Protein AF-A0A7C6WZ74-F1 (afdb_monomer_lite)

pLDDT: mean 94.88, std 6.69, range [52.25, 98.88]

Structure (mmCIF, N/CA/C/O backbone):
data_AF-A0A7C6WZ74-F1
#
_entry.id   AF-A0A7C6WZ74-F1
#
loop_
_atom_site.group_PDB
_atom_site.id
_atom_site.type_symbol
_atom_site.label_atom_id
_atom_site.label_alt_id
_atom_site.label_comp_id
_atom_site.label_asym_id
_atom_site.label_entity_id
_atom_site.label_seq_id
_atom_site.pdbx_PDB_ins_code
_atom_site.Cartn_x
_atom_site.Cartn_y
_atom_site.Cartn_z
_atom_site.occupancy
_atom_site.B_iso_or_equiv
_atom_site.auth_seq_id
_atom_site.auth_comp_id
_atom_site.auth_asym_id
_atom_site.auth_atom_id
_atom_site.pdbx_PDB_model_num
ATOM 1 N N . MET A 1 1 ? -11.216 -3.643 -16.816 1.00 61.84 1 MET A N 1
ATOM 2 C CA . MET A 1 1 ? -10.215 -2.689 -17.353 1.00 61.84 1 MET A CA 1
ATOM 3 C C . MET A 1 1 ? -9.447 -2.138 -16.158 1.00 61.84 1 MET A C 1
ATOM 5 O O . MET A 1 1 ? -10.085 -1.864 -15.152 1.00 61.84 1 MET A O 1
ATOM 9 N N . GLU A 1 2 ? -8.115 -2.091 -16.202 1.00 75.81 2 GLU A N 1
ATOM 10 C CA . GLU A 1 2 ? -7.275 -1.851 -15.013 1.00 75.81 2 GLU A CA 1
ATOM 11 C C . GLU A 1 2 ? -6.831 -0.391 -14.900 1.00 75.81 2 GLU A C 1
ATOM 13 O O . GLU A 1 2 ? -6.430 0.223 -15.888 1.00 75.81 2 GLU A O 1
ATOM 18 N N . ALA A 1 3 ? -6.858 0.150 -13.678 1.00 84.56 3 ALA A N 1
ATOM 19 C CA . ALA A 1 3 ? -6.423 1.515 -13.368 1.00 84.56 3 ALA A CA 1
ATOM 20 C C . ALA A 1 3 ? -4.918 1.742 -13.592 1.00 84.56 3 ALA A C 1
ATOM 22 O O . ALA A 1 3 ? -4.475 2.859 -13.873 1.00 84.56 3 ALA A O 1
ATOM 23 N N . PHE A 1 4 ? -4.131 0.679 -13.435 1.00 93.75 4 PHE A N 1
ATOM 24 C CA . PHE A 1 4 ? -2.680 0.685 -13.498 1.00 93.75 4 PHE A CA 1
ATOM 25 C C . PHE A 1 4 ? -2.188 -0.650 -14.043 1.00 93.75 4 PHE A C 1
ATOM 27 O O . PHE A 1 4 ? -2.522 -1.695 -13.496 1.00 93.75 4 PHE A O 1
ATOM 34 N N . ILE A 1 5 ? -1.341 -0.606 -15.070 1.00 95.06 5 ILE A N 1
ATOM 35 C CA . ILE A 1 5 ? -0.608 -1.771 -15.569 1.00 95.06 5 ILE A CA 1
ATOM 36 C C . ILE A 1 5 ? 0.885 -1.440 -15.457 1.00 95.06 5 ILE A C 1
ATOM 38 O O . ILE A 1 5 ? 1.345 -0.504 -16.130 1.00 95.06 5 ILE A O 1
ATOM 42 N N . PRO A 1 6 ? 1.653 -2.132 -14.594 1.00 96.31 6 PRO A N 1
ATOM 43 C CA . PRO A 1 6 ? 3.077 -1.869 -14.464 1.00 96.31 6 PRO A CA 1
ATOM 44 C C . PRO A 1 6 ? 3.818 -2.282 -15.736 1.00 96.31 6 PRO A C 1
ATOM 46 O O . PRO A 1 6 ? 3.511 -3.295 -16.357 1.00 96.31 6 PRO A O 1
ATOM 49 N N . ARG A 1 7 ? 4.832 -1.500 -16.116 1.00 94.50 7 ARG A N 1
ATOM 50 C CA . ARG A 1 7 ? 5.755 -1.874 -17.197 1.00 94.50 7 ARG A CA 1
ATOM 51 C C . ARG A 1 7 ? 6.821 -2.850 -16.705 1.00 94.50 7 ARG A C 1
ATOM 53 O O . ARG A 1 7 ? 7.235 -3.721 -17.453 1.00 94.50 7 ARG A O 1
ATOM 60 N N . VAL A 1 8 ? 7.276 -2.646 -15.470 1.00 94.00 8 VAL A N 1
ATOM 61 C CA . VAL A 1 8 ? 8.299 -3.458 -14.805 1.00 94.00 8 VAL A CA 1
ATOM 62 C C . VAL A 1 8 ? 7.807 -3.771 -13.403 1.00 94.00 8 VAL A C 1
ATOM 64 O O . VAL A 1 8 ? 7.295 -2.880 -12.713 1.00 94.00 8 VAL A O 1
ATOM 67 N N . VAL A 1 9 ? 7.993 -5.012 -12.975 1.00 98.00 9 VAL A N 1
ATOM 68 C CA . VAL A 1 9 ? 7.674 -5.468 -11.627 1.00 98.00 9 VAL A CA 1
ATOM 69 C C . VAL A 1 9 ? 8.943 -5.969 -10.952 1.00 98.00 9 VAL A C 1
ATOM 71 O O . VAL A 1 9 ? 9.669 -6.801 -11.490 1.00 98.00 9 VAL A O 1
ATOM 74 N N . PHE A 1 10 ? 9.191 -5.492 -9.738 1.00 98.19 10 PHE A N 1
ATOM 75 C CA . PHE A 1 10 ? 10.196 -6.066 -8.852 1.00 98.19 10 PHE A CA 1
ATOM 76 C C . PHE A 1 10 ? 9.504 -6.848 -7.744 1.00 98.19 10 PHE A C 1
ATOM 78 O O . PHE A 1 10 ? 8.695 -6.276 -7.018 1.00 98.19 10 PHE A O 1
ATOM 85 N N . ILE A 1 11 ? 9.834 -8.126 -7.579 1.00 98.56 11 ILE A N 1
ATOM 86 C CA . ILE A 1 11 ? 9.293 -8.948 -6.490 1.00 98.56 11 ILE A CA 1
ATOM 87 C C . ILE A 1 11 ? 10.425 -9.317 -5.538 1.00 98.56 11 ILE A C 1
ATOM 89 O O . ILE A 1 11 ? 11.442 -9.885 -5.938 1.00 98.56 11 ILE A O 1
ATOM 93 N N . GLN A 1 12 ? 10.261 -8.973 -4.264 1.00 98.56 12 GLN A N 1
ATOM 94 C CA . GLN A 1 12 ? 11.168 -9.425 -3.222 1.00 98.56 12 GLN A CA 1
ATOM 95 C C . GLN A 1 12 ? 11.045 -10.943 -3.087 1.00 98.56 12 GLN A C 1
ATOM 97 O O . GLN A 1 12 ? 9.928 -11.441 -2.987 1.00 98.56 12 GLN A O 1
ATOM 102 N N . LYS A 1 13 ? 12.152 -11.691 -3.023 1.00 98.31 13 LYS A N 1
ATOM 103 C CA . LYS A 1 13 ? 12.077 -13.161 -2.921 1.00 98.31 13 LYS A CA 1
ATOM 104 C C . LYS A 1 13 ? 11.225 -13.639 -1.743 1.00 98.31 13 LYS A C 1
ATOM 106 O O . LYS A 1 13 ? 10.363 -14.483 -1.941 1.00 98.31 13 LYS A O 1
ATOM 111 N N . ALA A 1 14 ? 11.377 -13.016 -0.573 1.00 98.12 14 ALA A N 1
ATOM 112 C CA . ALA A 1 14 ? 10.557 -13.307 0.607 1.00 98.12 14 ALA A CA 1
ATOM 113 C C . ALA A 1 14 ? 9.049 -13.076 0.384 1.00 98.12 14 ALA A C 1
ATOM 115 O O . ALA A 1 14 ? 8.224 -13.713 1.023 1.00 98.12 14 ALA A O 1
ATOM 116 N N . ALA A 1 15 ? 8.650 -12.200 -0.546 1.00 98.50 15 ALA A N 1
ATOM 117 C CA . ALA A 1 15 ? 7.235 -11.993 -0.849 1.00 98.50 15 ALA A CA 1
ATOM 118 C C . ALA A 1 15 ? 6.594 -13.222 -1.514 1.00 98.50 15 ALA A C 1
ATOM 120 O O . ALA A 1 15 ? 5.380 -13.386 -1.426 1.00 98.50 15 ALA A O 1
ATOM 121 N N . LEU A 1 16 ? 7.384 -14.092 -2.157 1.00 98.31 16 LEU A N 1
ATOM 122 C CA . LEU A 1 16 ? 6.886 -15.322 -2.781 1.00 98.31 16 LEU A CA 1
ATOM 123 C C . LEU A 1 16 ? 6.421 -16.363 -1.754 1.00 98.31 16 LEU A C 1
ATOM 125 O O . LEU A 1 16 ? 5.629 -17.233 -2.109 1.00 98.31 16 LEU A O 1
ATOM 129 N N . GLU A 1 17 ? 6.856 -16.249 -0.498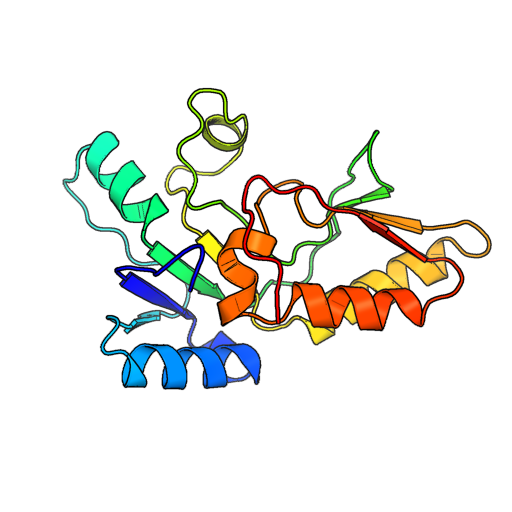 1.00 98.12 17 GLU A N 1
ATOM 130 C CA . GLU A 1 17 ? 6.395 -17.090 0.615 1.00 98.12 17 GLU A CA 1
ATOM 131 C C . GLU A 1 17 ? 4.947 -16.766 1.023 1.00 98.12 17 GLU A C 1
ATOM 133 O O . GLU A 1 17 ? 4.291 -17.576 1.672 1.00 98.12 17 GLU A O 1
ATOM 138 N N . TYR A 1 18 ? 4.418 -15.616 0.588 1.00 98.56 18 TYR A N 1
ATOM 139 C CA . TYR A 1 18 ? 3.046 -15.196 0.851 1.00 98.56 18 TYR A CA 1
ATOM 140 C C . TYR A 1 18 ? 2.132 -15.486 -0.349 1.00 98.56 18 TYR A C 1
ATOM 142 O O . TYR A 1 18 ? 2.546 -15.292 -1.504 1.00 98.56 18 TYR A O 1
ATOM 150 N N . PRO A 1 19 ? 0.855 -15.862 -0.117 1.00 98.25 19 PRO A N 1
ATOM 151 C CA . PRO A 1 19 ? -0.098 -16.160 -1.188 1.00 98.25 19 PRO A CA 1
ATOM 152 C C . PRO A 1 19 ? -0.212 -15.043 -2.230 1.00 98.25 19 PRO A C 1
ATOM 154 O O . PRO A 1 19 ? -0.208 -15.314 -3.433 1.00 98.25 19 PRO A O 1
ATOM 157 N N . LEU A 1 20 ? -0.240 -13.783 -1.781 1.00 98.31 20 LEU A N 1
ATOM 158 C CA . LEU A 1 20 ? -0.319 -12.620 -2.661 1.00 98.31 20 LEU A CA 1
ATOM 159 C C . LEU A 1 20 ? 0.904 -12.508 -3.583 1.00 98.31 20 LEU A C 1
ATOM 161 O O . LEU A 1 20 ? 0.741 -12.337 -4.789 1.00 98.31 20 LEU A O 1
ATOM 165 N N . GLY A 1 21 ? 2.126 -12.644 -3.059 1.00 98.31 21 GLY A N 1
ATOM 166 C CA . GLY A 1 21 ? 3.331 -12.523 -3.884 1.00 98.31 21 GLY A CA 1
ATOM 167 C C . GLY A 1 21 ? 3.461 -13.657 -4.901 1.00 98.31 21 GLY A C 1
ATOM 168 O O . GLY A 1 21 ? 3.748 -13.401 -6.073 1.00 98.31 21 GLY A O 1
ATOM 169 N N . SER A 1 22 ? 3.158 -14.893 -4.495 1.00 98.06 22 SER A N 1
ATOM 170 C CA . SER A 1 22 ? 3.106 -16.047 -5.403 1.00 98.06 22 SER A CA 1
ATOM 171 C C . SER A 1 22 ? 2.032 -15.901 -6.491 1.00 98.06 22 SER A C 1
ATOM 173 O O . SER A 1 22 ? 2.275 -16.245 -7.652 1.00 98.06 22 SER A O 1
ATOM 175 N N . ARG A 1 23 ? 0.850 -15.368 -6.152 1.00 98.25 23 ARG A N 1
ATOM 176 C CA . ARG A 1 23 ? -0.229 -15.092 -7.116 1.00 98.25 23 ARG A CA 1
ATOM 177 C C . ARG A 1 23 ? 0.181 -14.021 -8.124 1.00 98.25 23 ARG A C 1
ATOM 179 O O . ARG A 1 23 ? 0.062 -14.254 -9.325 1.00 98.25 23 ARG A O 1
ATOM 186 N N . LEU A 1 24 ? 0.722 -12.899 -7.649 1.00 98.19 24 LEU A N 1
ATOM 187 C CA . LEU A 1 24 ? 1.176 -11.794 -8.496 1.00 98.19 24 LEU A CA 1
ATOM 188 C C . LEU A 1 24 ? 2.275 -12.231 -9.472 1.00 98.19 24 LEU A C 1
ATOM 190 O O . LEU A 1 24 ? 2.206 -11.892 -10.649 1.00 98.19 24 LEU A O 1
ATOM 194 N N . MET A 1 25 ? 3.247 -13.037 -9.027 1.00 98.19 25 MET A N 1
ATOM 195 C CA . MET A 1 25 ? 4.281 -13.601 -9.908 1.00 98.19 25 MET A CA 1
ATOM 196 C C . MET A 1 25 ? 3.661 -14.358 -11.093 1.00 98.19 25 MET A C 1
ATOM 198 O O . MET A 1 25 ? 4.029 -14.126 -12.245 1.00 98.19 25 MET A O 1
ATOM 202 N N . LYS A 1 26 ? 2.703 -15.255 -10.821 1.00 98.00 26 LYS A N 1
ATOM 203 C CA . LYS A 1 26 ? 2.020 -16.040 -11.861 1.00 98.00 26 LYS A CA 1
ATOM 204 C C . LYS A 1 26 ? 1.231 -15.142 -12.811 1.00 98.00 26 LYS A C 1
ATOM 206 O O . LYS A 1 26 ? 1.307 -15.325 -14.022 1.00 98.00 26 LYS A O 1
ATOM 211 N N . GLU A 1 27 ? 0.505 -14.173 -12.266 1.00 97.50 27 GLU A N 1
ATOM 212 C CA . GLU A 1 27 ? -0.352 -13.276 -13.035 1.00 97.50 27 GLU A CA 1
ATOM 213 C C . GLU A 1 27 ? 0.449 -12.348 -13.960 1.00 97.50 27 GLU A C 1
ATOM 215 O O . GLU A 1 27 ? 0.111 -12.209 -15.136 1.00 97.50 27 GLU A O 1
ATOM 220 N N . PHE A 1 28 ? 1.552 -11.770 -13.475 1.00 97.56 28 PHE A N 1
ATOM 221 C CA . PHE A 1 28 ? 2.433 -10.941 -14.299 1.00 97.56 28 PHE A CA 1
ATOM 222 C C . PHE A 1 28 ? 3.103 -11.746 -15.413 1.00 97.56 28 PHE A C 1
ATOM 224 O O . PHE A 1 28 ? 3.099 -11.301 -16.562 1.00 97.56 28 PHE A O 1
ATOM 231 N N . ASN A 1 29 ? 3.590 -12.954 -15.110 1.00 96.25 29 ASN A N 1
ATOM 232 C CA . ASN A 1 29 ? 4.172 -13.843 -16.116 1.00 96.25 29 ASN A CA 1
ATOM 233 C C . ASN A 1 29 ? 3.154 -14.229 -17.198 1.00 96.25 29 ASN A C 1
ATOM 235 O O . ASN A 1 29 ? 3.470 -14.169 -18.384 1.00 96.25 29 ASN A O 1
ATOM 239 N N . ALA A 1 30 ? 1.923 -14.575 -16.808 1.00 97.00 30 ALA A N 1
ATOM 240 C CA . ALA A 1 30 ? 0.857 -14.931 -17.747 1.00 97.00 30 ALA A CA 1
ATOM 241 C C . ALA A 1 30 ? 0.496 -13.781 -18.703 1.00 97.00 30 ALA A C 1
ATOM 243 O O . ALA A 1 30 ? 0.067 -14.018 -19.830 1.00 97.00 30 ALA A O 1
ATOM 244 N N . ARG A 1 31 ? 0.697 -12.534 -18.268 1.00 95.38 31 ARG A N 1
ATOM 245 C CA . ARG A 1 31 ? 0.442 -11.319 -19.053 1.00 95.38 31 ARG A CA 1
ATOM 246 C C . ARG A 1 31 ? 1.678 -10.797 -19.793 1.00 95.38 31 ARG A C 1
ATOM 248 O O . ARG A 1 31 ? 1.604 -9.735 -20.406 1.00 95.38 31 ARG A O 1
ATOM 255 N N . GLY A 1 32 ? 2.810 -11.504 -19.725 1.00 95.81 32 GLY A N 1
ATOM 256 C CA . GLY A 1 32 ? 4.065 -11.092 -20.362 1.00 95.81 32 GLY A CA 1
ATOM 257 C C . GLY A 1 32 ? 4.678 -9.815 -19.774 1.00 95.81 32 GLY A C 1
ATOM 258 O O . GLY A 1 32 ? 5.418 -9.118 -20.465 1.00 95.81 32 GLY A O 1
ATOM 259 N N . ILE A 1 33 ? 4.357 -9.476 -18.521 1.00 96.19 33 ILE A N 1
ATOM 260 C CA . ILE A 1 33 ? 4.934 -8.322 -17.823 1.00 96.19 33 ILE A CA 1
ATOM 261 C C . ILE A 1 33 ? 6.311 -8.716 -17.282 1.00 96.19 33 ILE A C 1
ATOM 263 O O . ILE A 1 33 ? 6.474 -9.778 -16.688 1.00 96.19 33 ILE A O 1
ATOM 267 N N . GLU A 1 34 ? 7.308 -7.852 -17.476 1.00 94.69 34 GLU A N 1
ATOM 268 C CA . GLU A 1 34 ? 8.678 -8.102 -17.026 1.00 94.69 34 GLU A CA 1
ATOM 269 C C . GLU A 1 34 ? 8.754 -8.146 -15.491 1.00 94.69 34 GLU A C 1
ATOM 271 O O . GLU A 1 34 ? 8.500 -7.141 -14.817 1.00 94.69 34 GLU A O 1
ATOM 276 N N . VAL A 1 35 ? 9.136 -9.306 -14.944 1.00 97.06 35 VAL A N 1
ATOM 277 C CA . VAL A 1 35 ? 9.330 -9.518 -13.505 1.00 97.06 35 VAL A CA 1
ATOM 278 C C . VAL A 1 35 ? 10.803 -9.767 -13.196 1.00 97.06 35 VAL A C 1
ATOM 280 O O . VAL A 1 35 ? 11.430 -10.665 -13.750 1.00 97.06 35 VAL A O 1
ATOM 283 N N . SER A 1 36 ? 11.346 -9.001 -12.253 1.00 96.94 36 SER A N 1
ATOM 284 C CA . SER A 1 36 ? 12.694 -9.179 -11.712 1.00 96.94 36 SER A CA 1
ATOM 285 C C . SER A 1 36 ? 12.645 -9.482 -10.217 1.00 96.94 36 SER A C 1
ATOM 287 O O . SER A 1 36 ? 12.054 -8.733 -9.436 1.00 96.94 36 SER A O 1
ATOM 289 N N . LEU A 1 37 ? 13.304 -10.563 -9.797 1.00 97.81 37 LEU A N 1
ATOM 290 C CA . LEU A 1 37 ? 13.426 -10.910 -8.381 1.00 97.81 37 LEU A CA 1
ATOM 291 C C . LEU A 1 37 ? 14.577 -10.144 -7.721 1.00 97.81 37 LEU A C 1
ATOM 293 O O . LEU A 1 37 ? 15.647 -9.988 -8.309 1.00 97.81 37 LEU A O 1
ATOM 297 N N . TYR A 1 38 ? 14.388 -9.707 -6.477 1.00 96.94 38 TYR A N 1
ATOM 298 C CA . TYR A 1 38 ? 15.443 -9.070 -5.683 1.00 96.94 38 TYR A CA 1
ATOM 299 C C . TYR A 1 38 ? 15.406 -9.508 -4.212 1.00 96.94 38 TYR A C 1
ATOM 301 O O . TYR A 1 38 ? 14.392 -9.987 -3.715 1.00 96.94 38 TYR A O 1
ATOM 309 N N . GLU A 1 39 ? 16.526 -9.335 -3.505 1.00 94.81 39 GLU A N 1
ATOM 310 C CA . GLU A 1 39 ? 16.653 -9.741 -2.094 1.00 94.81 39 GLU A CA 1
ATOM 311 C C . GLU A 1 39 ? 16.335 -8.594 -1.125 1.00 94.81 39 GLU A C 1
ATOM 313 O O . GLU A 1 39 ? 15.373 -8.636 -0.359 1.00 94.81 39 GLU A O 1
ATOM 318 N N . LYS A 1 40 ? 17.165 -7.541 -1.153 1.00 88.94 40 LYS A N 1
ATOM 319 C CA . LYS A 1 40 ? 17.141 -6.460 -0.151 1.00 88.94 40 LYS A CA 1
ATOM 320 C C . LYS A 1 40 ? 16.826 -5.096 -0.750 1.00 88.94 40 LYS A C 1
ATOM 322 O O . LYS A 1 40 ? 15.955 -4.385 -0.259 1.00 88.94 40 LYS A O 1
ATOM 327 N N . ARG A 1 41 ? 17.544 -4.709 -1.808 1.00 91.44 41 ARG A N 1
ATOM 328 C CA . ARG A 1 41 ? 17.419 -3.387 -2.429 1.00 91.44 41 ARG A CA 1
ATOM 329 C C . ARG A 1 41 ? 16.774 -3.512 -3.800 1.00 91.44 41 ARG A C 1
ATOM 331 O O . ARG A 1 41 ? 17.241 -4.294 -4.620 1.00 91.44 41 ARG A O 1
ATOM 338 N N . VAL A 1 42 ? 15.742 -2.703 -4.034 1.00 91.94 42 VAL A N 1
ATOM 339 C CA . VAL A 1 42 ? 15.115 -2.579 -5.355 1.00 91.94 42 VAL A CA 1
ATOM 340 C C . VAL A 1 42 ? 16.176 -2.096 -6.352 1.00 91.94 42 VAL A C 1
ATOM 342 O O . VAL A 1 42 ? 16.826 -1.079 -6.072 1.00 91.94 42 VAL A O 1
ATOM 345 N N . PRO A 1 43 ? 16.372 -2.797 -7.482 1.00 88.06 43 PRO A N 1
ATOM 346 C CA . PRO A 1 43 ? 17.299 -2.371 -8.519 1.00 88.06 43 PRO A CA 1
ATOM 347 C C . PRO A 1 43 ? 16.992 -0.955 -9.018 1.00 88.06 43 PRO A C 1
ATOM 349 O O . PRO A 1 43 ? 15.838 -0.551 -9.157 1.00 88.06 43 PRO A O 1
ATOM 352 N N . THR A 1 44 ? 18.042 -0.189 -9.301 1.00 82.62 44 THR A N 1
ATOM 353 C CA . THR A 1 44 ? 17.937 1.160 -9.871 1.00 82.62 44 THR A CA 1
ATOM 354 C C . THR A 1 44 ? 18.808 1.256 -11.108 1.00 82.62 44 THR A C 1
ATOM 356 O O . THR A 1 44 ? 19.943 0.788 -11.080 1.00 82.62 44 THR A O 1
ATOM 359 N N . THR A 1 45 ? 18.318 1.901 -12.165 1.00 79.19 45 THR A N 1
ATOM 360 C CA . THR A 1 45 ? 19.116 2.149 -13.371 1.00 79.19 45 THR A CA 1
ATOM 361 C C . THR A 1 45 ? 19.960 3.418 -13.189 1.00 79.19 45 THR A C 1
ATOM 363 O O . THR A 1 45 ? 19.379 4.500 -13.065 1.00 79.19 45 THR A O 1
ATOM 366 N N . PRO A 1 46 ? 21.303 3.328 -13.150 1.00 80.12 46 PRO A N 1
ATOM 367 C CA . PRO A 1 46 ? 22.170 4.501 -13.058 1.00 80.12 46 PRO A CA 1
ATOM 368 C C . PRO A 1 46 ? 22.147 5.326 -14.356 1.00 80.12 46 PRO A C 1
ATOM 370 O O . PRO A 1 46 ? 21.700 4.854 -15.399 1.00 80.12 46 PRO A O 1
ATOM 373 N N . GLY A 1 47 ? 22.624 6.572 -14.289 1.00 82.62 47 GLY A N 1
ATOM 374 C CA . GLY A 1 47 ? 22.807 7.435 -15.466 1.00 82.62 47 GLY A CA 1
ATOM 375 C C . GLY A 1 47 ? 21.529 8.047 -16.057 1.00 82.62 47 GLY A C 1
ATOM 376 O O . GLY A 1 47 ? 21.601 8.724 -17.077 1.00 82.62 47 GLY A O 1
ATOM 377 N N . ARG A 1 48 ? 20.361 7.843 -15.434 1.00 86.50 48 ARG A N 1
ATOM 378 C CA . ARG A 1 48 ? 19.100 8.466 -15.863 1.00 86.50 48 ARG A CA 1
ATOM 379 C C . ARG A 1 48 ? 18.942 9.879 -15.307 1.00 86.50 48 ARG A C 1
ATOM 381 O O . ARG A 1 48 ? 19.333 10.155 -14.173 1.00 86.50 48 ARG A O 1
ATOM 388 N N . THR A 1 49 ? 18.284 10.750 -16.073 1.00 91.44 49 THR A N 1
ATOM 389 C CA . THR A 1 49 ? 17.837 12.052 -15.560 1.00 91.44 49 THR A CA 1
ATOM 390 C C . THR A 1 49 ? 16.812 11.861 -14.433 1.00 91.44 49 THR A C 1
ATOM 392 O O . THR A 1 49 ? 16.186 10.800 -14.305 1.00 91.44 49 THR A O 1
ATOM 395 N N . PHE A 1 50 ? 16.594 12.895 -13.612 1.00 89.00 50 PHE A N 1
ATOM 396 C CA . PHE A 1 50 ? 15.538 12.866 -12.592 1.00 89.00 50 PHE A CA 1
ATOM 397 C C . PHE A 1 50 ? 14.161 12.593 -13.214 1.00 89.00 50 PHE A C 1
ATOM 399 O O . PHE A 1 50 ? 13.414 11.754 -12.713 1.00 89.00 50 PHE A O 1
ATOM 406 N N . ARG A 1 51 ? 13.853 13.257 -14.337 1.00 91.50 51 ARG A N 1
ATOM 407 C CA . ARG A 1 51 ? 12.578 13.110 -15.049 1.00 91.50 51 ARG A CA 1
ATOM 408 C C . ARG A 1 51 ? 12.350 11.670 -15.499 1.00 91.50 51 ARG A C 1
ATOM 410 O O . ARG A 1 51 ? 11.290 11.113 -15.224 1.00 91.50 51 ARG A O 1
ATOM 417 N N . ASP A 1 52 ? 13.341 11.055 -16.135 1.00 91.81 52 ASP A N 1
ATOM 418 C CA . ASP A 1 52 ? 13.212 9.681 -16.636 1.00 91.81 52 ASP A CA 1
ATOM 419 C C . ASP A 1 52 ? 13.108 8.673 -15.491 1.00 91.81 52 ASP A C 1
ATOM 421 O O . ASP A 1 52 ? 12.334 7.716 -15.561 1.00 91.81 52 ASP A O 1
ATOM 425 N N . SER A 1 53 ? 13.845 8.909 -14.404 1.00 90.88 53 SER A N 1
ATOM 426 C CA . SER A 1 53 ? 13.764 8.095 -13.189 1.00 90.88 53 SER A CA 1
ATOM 427 C C . SER A 1 53 ? 12.376 8.183 -12.551 1.00 90.88 53 SER A C 1
ATOM 429 O O . SER A 1 53 ? 11.783 7.154 -12.234 1.00 90.88 53 SER A O 1
ATOM 431 N N . PHE A 1 54 ? 11.821 9.393 -12.432 1.00 92.06 54 PHE A N 1
ATOM 432 C CA . PHE A 1 54 ? 10.487 9.640 -11.887 1.00 92.06 54 PHE A CA 1
ATOM 433 C C . PHE A 1 54 ? 9.391 8.965 -12.721 1.00 92.06 54 PHE A C 1
ATOM 435 O O . PHE A 1 54 ? 8.588 8.203 -12.181 1.00 92.06 54 PHE A O 1
ATOM 442 N N . LEU A 1 55 ? 9.384 9.189 -14.040 1.00 92.50 55 LEU A N 1
ATOM 443 C CA . LEU A 1 55 ? 8.385 8.613 -14.947 1.00 92.50 55 LEU A CA 1
ATOM 444 C C . LEU A 1 55 ? 8.478 7.084 -15.001 1.00 92.50 55 LEU A C 1
ATOM 446 O O . LEU A 1 55 ? 7.454 6.402 -15.021 1.00 92.50 55 LEU A O 1
ATOM 450 N N . SER A 1 56 ? 9.697 6.535 -14.987 1.00 92.88 56 SER A N 1
ATOM 451 C CA . SER A 1 56 ? 9.899 5.089 -14.905 1.00 92.88 56 SER A CA 1
ATOM 452 C C . SER A 1 56 ? 9.365 4.539 -13.586 1.00 92.88 56 SER A C 1
ATOM 454 O O . SER A 1 56 ? 8.638 3.552 -13.605 1.00 92.88 56 SER A O 1
ATOM 456 N N . ALA A 1 57 ? 9.671 5.182 -12.455 1.00 93.31 57 ALA A N 1
ATOM 457 C CA . ALA A 1 57 ? 9.233 4.724 -11.140 1.00 93.31 57 ALA A CA 1
ATOM 458 C C . ALA A 1 57 ? 7.702 4.701 -11.008 1.00 93.31 57 ALA A C 1
ATOM 460 O O . ALA A 1 57 ? 7.152 3.739 -10.477 1.00 93.31 57 ALA A O 1
ATOM 461 N N . LYS A 1 58 ? 7.004 5.696 -11.571 1.00 94.75 58 LYS A N 1
ATOM 462 C CA . LYS A 1 58 ? 5.531 5.754 -11.616 1.00 94.75 58 LYS A CA 1
ATOM 463 C C . LYS A 1 58 ? 4.882 4.626 -12.428 1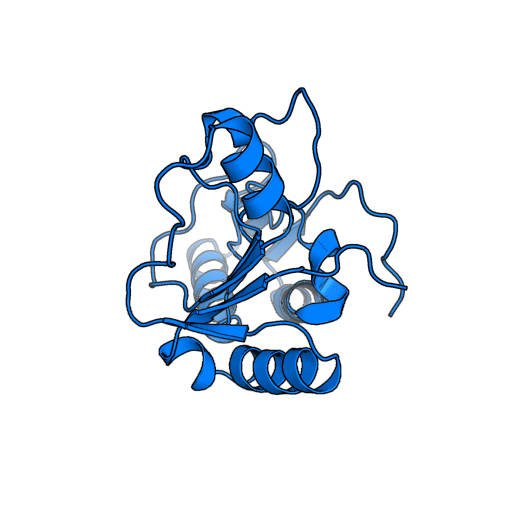.00 94.75 58 LYS A C 1
ATOM 465 O O . LYS A 1 58 ? 3.685 4.393 -12.291 1.00 94.75 58 LYS A O 1
ATOM 470 N N . ARG A 1 59 ? 5.662 3.921 -13.256 1.00 94.94 59 ARG A N 1
ATOM 471 C CA . ARG A 1 59 ? 5.249 2.749 -14.049 1.00 94.94 59 ARG A CA 1
ATOM 472 C C . ARG A 1 59 ? 5.846 1.436 -13.536 1.00 94.94 59 ARG A C 1
ATOM 474 O O . ARG A 1 59 ? 5.742 0.419 -14.220 1.00 94.94 59 ARG A O 1
ATOM 481 N N . THR A 1 60 ? 6.467 1.452 -12.361 1.00 96.19 60 THR A N 1
ATOM 482 C CA . THR A 1 60 ? 7.084 0.281 -11.738 1.00 96.19 60 THR A CA 1
ATOM 483 C C . THR A 1 60 ? 6.298 -0.118 -10.497 1.00 96.19 60 THR A C 1
ATOM 485 O O . THR A 1 60 ? 6.076 0.711 -9.608 1.00 96.19 60 THR A O 1
ATOM 488 N N . MET A 1 61 ? 5.920 -1.396 -10.425 1.00 97.94 61 MET A N 1
ATOM 489 C CA . MET A 1 61 ? 5.381 -1.993 -9.204 1.00 97.94 61 MET A CA 1
ATOM 490 C C . MET A 1 61 ? 6.495 -2.712 -8.437 1.00 97.94 61 MET A C 1
ATOM 492 O O . MET A 1 61 ? 7.347 -3.368 -9.033 1.00 97.94 61 MET A O 1
ATOM 496 N N . VAL A 1 62 ? 6.489 -2.599 -7.112 1.00 98.06 62 VAL A N 1
ATOM 497 C CA . VAL A 1 62 ? 7.380 -3.345 -6.220 1.00 98.06 62 VAL A CA 1
ATOM 498 C C . VAL A 1 62 ? 6.530 -4.143 -5.237 1.00 98.06 62 VAL A C 1
ATOM 500 O O . VAL A 1 62 ? 5.797 -3.558 -4.442 1.00 98.06 62 VAL A O 1
ATOM 503 N N . VAL A 1 63 ? 6.647 -5.465 -5.275 1.00 98.56 63 VAL A N 1
ATOM 504 C CA . VAL A 1 63 ? 5.999 -6.393 -4.342 1.00 98.56 63 VAL A CA 1
ATOM 505 C C . VAL A 1 63 ? 7.014 -6.763 -3.266 1.00 98.56 63 VAL A C 1
ATOM 507 O O . VAL A 1 63 ? 8.099 -7.253 -3.582 1.00 98.56 63 VAL A O 1
ATOM 510 N N . LEU A 1 64 ? 6.697 -6.503 -2.001 1.00 98.00 64 LEU A N 1
ATOM 511 C CA . LEU A 1 64 ? 7.637 -6.671 -0.892 1.00 98.00 64 LEU A CA 1
ATOM 512 C C . LEU A 1 64 ? 6.942 -7.112 0.397 1.00 98.00 64 LEU A C 1
ATOM 514 O O . LEU A 1 64 ? 5.725 -7.018 0.519 1.00 98.00 64 LEU A O 1
ATOM 518 N N . VAL A 1 65 ? 7.724 -7.559 1.374 1.00 98.12 65 VAL A N 1
ATOM 519 C CA . VAL A 1 65 ? 7.232 -7.873 2.721 1.00 98.12 65 VAL A CA 1
ATOM 520 C C . VAL A 1 65 ? 7.423 -6.647 3.607 1.00 98.12 65 VAL A C 1
ATOM 522 O O . VAL A 1 65 ? 8.514 -6.068 3.679 1.00 98.12 65 VAL A O 1
ATOM 525 N N . ARG A 1 66 ? 6.360 -6.210 4.284 1.00 96.12 66 ARG A N 1
ATOM 526 C CA . ARG A 1 66 ? 6.445 -5.121 5.254 1.00 96.12 66 ARG A CA 1
ATOM 527 C C . ARG A 1 66 ? 7.052 -5.645 6.548 1.00 96.12 66 ARG A C 1
ATOM 529 O O . ARG A 1 66 ? 6.427 -6.432 7.246 1.00 96.12 66 ARG A O 1
ATOM 536 N N . ALA A 1 67 ? 8.219 -5.128 6.924 1.00 95.62 67 ALA A N 1
ATOM 537 C CA . ALA A 1 67 ? 8.754 -5.351 8.263 1.00 95.62 67 ALA A CA 1
ATOM 538 C C . ALA A 1 67 ? 7.805 -4.776 9.329 1.00 95.62 67 ALA A C 1
ATOM 540 O O . ALA A 1 67 ? 7.339 -3.636 9.199 1.00 95.62 67 ALA A O 1
ATOM 541 N N . ARG A 1 68 ? 7.564 -5.536 10.402 1.00 94.94 68 ARG A N 1
ATOM 542 C CA . ARG A 1 68 ? 6.720 -5.102 11.519 1.00 94.94 68 ARG A CA 1
ATOM 543 C C . ARG A 1 68 ? 7.301 -3.843 12.166 1.00 94.94 68 ARG A C 1
ATOM 545 O O . ARG A 1 68 ? 8.429 -3.831 12.654 1.00 94.94 68 ARG A O 1
ATOM 552 N N . ARG A 1 69 ? 6.526 -2.761 12.124 1.00 95.88 69 ARG A N 1
ATOM 553 C CA . ARG A 1 69 ? 6.824 -1.443 12.705 1.00 95.88 69 ARG A CA 1
ATOM 554 C C . ARG A 1 69 ? 5.527 -0.814 13.178 1.00 95.88 69 ARG A C 1
ATOM 556 O O . ARG A 1 69 ? 4.462 -1.161 12.660 1.00 95.88 69 ARG A O 1
ATOM 563 N N . GLU A 1 70 ? 5.614 0.133 14.101 1.00 97.69 70 GLU A N 1
ATOM 564 C CA . GLU A 1 70 ? 4.449 0.903 14.528 1.00 97.69 70 GLU A CA 1
ATOM 565 C C . GLU A 1 70 ? 3.754 1.581 13.341 1.00 97.69 70 GLU A C 1
ATOM 567 O O . GLU A 1 70 ? 4.395 2.082 12.406 1.00 97.69 70 GLU A O 1
ATOM 572 N N . PHE A 1 71 ? 2.424 1.579 13.368 1.00 98.38 71 PHE A N 1
ATOM 573 C CA . PHE A 1 71 ? 1.633 2.363 12.436 1.00 98.38 71 PHE A CA 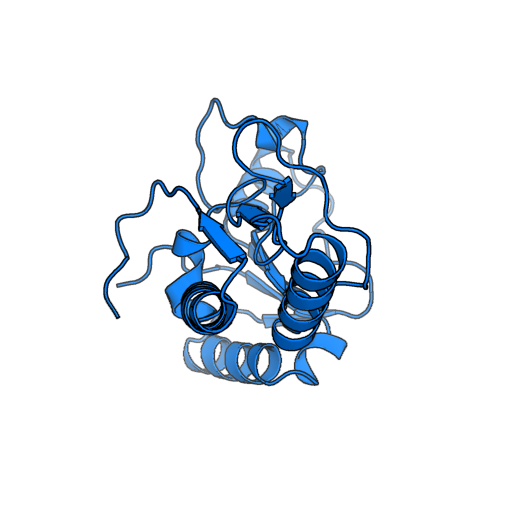1
ATOM 574 C C . PHE A 1 71 ? 1.808 3.846 12.741 1.00 98.38 71 PHE A C 1
ATOM 576 O O . PHE A 1 71 ? 1.714 4.282 13.887 1.00 98.38 71 PHE A O 1
ATOM 583 N N . GLN A 1 72 ? 2.047 4.624 11.689 1.00 97.81 72 GLN A N 1
ATOM 584 C CA . GLN A 1 72 ? 2.136 6.074 11.796 1.00 97.81 72 GLN A CA 1
ATOM 585 C C . GLN A 1 72 ? 0.775 6.654 12.177 1.00 97.81 72 GLN A C 1
ATOM 587 O O . GLN A 1 72 ? -0.263 6.126 11.773 1.00 97.81 72 GLN A O 1
ATOM 592 N N . THR A 1 73 ? 0.763 7.755 12.922 1.00 98.19 73 THR A N 1
ATOM 593 C CA . THR A 1 73 ? -0.482 8.473 13.212 1.00 98.19 73 THR A CA 1
ATOM 594 C C . THR A 1 73 ? -1.017 9.158 11.948 1.00 98.19 73 THR A C 1
ATOM 596 O O . THR A 1 73 ? -0.277 9.420 10.994 1.00 98.19 73 THR A O 1
ATOM 599 N N . CYS A 1 74 ? -2.329 9.414 11.903 1.00 98.06 74 CYS A N 1
ATOM 600 C CA . CYS A 1 74 ? -2.984 9.977 10.713 1.00 98.06 74 CYS A CA 1
ATOM 601 C C . CYS A 1 74 ? -4.021 11.063 11.035 1.00 98.06 74 CYS A C 1
ATOM 603 O O . CYS A 1 74 ? -5.090 11.139 10.426 1.00 98.06 74 CYS A O 1
ATOM 605 N N . LYS A 1 75 ? -3.729 11.913 12.021 1.00 97.44 75 LYS A N 1
ATOM 606 C CA . LYS A 1 75 ? -4.620 13.020 12.385 1.00 97.44 75 LYS A CA 1
ATOM 607 C C . LYS A 1 75 ? -4.603 14.107 11.289 1.00 97.44 75 LYS A C 1
ATOM 609 O O . LYS A 1 75 ? -3.548 14.347 10.709 1.00 97.44 75 LYS A O 1
ATOM 614 N N . PRO A 1 76 ? -5.740 14.768 10.995 1.00 98.00 76 PRO A N 1
ATOM 615 C CA . PRO A 1 76 ? -7.039 14.619 11.655 1.00 98.00 76 PRO A CA 1
ATOM 616 C C . PRO A 1 76 ? -7.917 13.484 11.101 1.00 98.00 76 PRO A C 1
ATOM 618 O O . PRO A 1 76 ? -8.976 13.234 11.664 1.00 98.00 76 PRO A O 1
ATOM 621 N N . SER A 1 77 ? -7.526 12.798 10.022 1.00 98.25 77 SER A N 1
ATOM 622 C CA . SER A 1 77 ? -8.451 11.896 9.324 1.00 98.25 77 SER A CA 1
ATOM 623 C C . SER A 1 77 ? -8.715 10.573 10.052 1.00 98.25 77 SER A C 1
ATOM 625 O O . SER A 1 77 ? -9.834 10.064 10.017 1.00 98.25 77 SER A O 1
ATOM 627 N N . ALA A 1 78 ? -7.706 10.025 10.728 1.00 98.69 78 ALA A N 1
ATOM 628 C CA . ALA A 1 78 ? -7.756 8.729 11.390 1.00 98.69 78 ALA A CA 1
ATOM 629 C C . ALA A 1 78 ? -6.807 8.674 12.598 1.00 98.69 78 ALA A C 1
ATOM 631 O O . ALA A 1 78 ? -6.037 9.597 12.872 1.00 98.69 78 ALA A O 1
ATOM 632 N N . HIS A 1 79 ? -6.865 7.580 13.356 1.00 98.62 79 HIS A N 1
ATOM 633 C CA . HIS A 1 79 ? -5.894 7.315 14.416 1.00 98.62 79 HIS A CA 1
ATOM 634 C C . HIS A 1 79 ? -4.559 6.879 13.818 1.00 98.62 79 HIS A C 1
ATOM 636 O O . HIS A 1 79 ? -3.527 7.451 14.166 1.00 98.62 79 HIS A O 1
ATOM 642 N N . TYR A 1 80 ? -4.604 5.941 12.870 1.00 98.81 80 TYR A N 1
ATOM 643 C CA . TYR A 1 80 ? -3.420 5.307 12.301 1.00 98.81 80 TYR A CA 1
ATOM 644 C C . TYR A 1 80 ? -3.501 5.195 10.779 1.00 98.81 80 TYR A C 1
ATOM 646 O O . TYR A 1 80 ? -4.582 5.045 10.211 1.00 98.81 80 TYR A O 1
ATOM 654 N N . GLN A 1 81 ? -2.345 5.238 10.124 1.00 98.50 81 GLN A N 1
ATOM 655 C CA . GLN A 1 81 ? -2.185 4.849 8.726 1.00 98.50 81 GLN A CA 1
ATOM 656 C C . GLN A 1 81 ? -2.118 3.323 8.656 1.00 98.50 81 GLN A C 1
ATOM 658 O O . GLN A 1 81 ? -1.264 2.726 9.314 1.00 98.50 81 GLN A O 1
ATOM 663 N N . LEU A 1 82 ? -2.985 2.698 7.861 1.00 98.44 82 LEU A N 1
ATOM 664 C CA . LEU A 1 82 ? -2.937 1.267 7.580 1.00 98.44 82 LEU A CA 1
ATOM 665 C C . LEU A 1 82 ? -2.100 1.031 6.312 1.00 98.44 82 LEU A C 1
ATOM 667 O O . LEU A 1 82 ? -2.508 1.424 5.217 1.00 98.44 82 LEU A O 1
ATOM 671 N N . PRO A 1 83 ? -0.908 0.431 6.432 1.00 97.06 83 PRO A N 1
ATOM 672 C CA . PRO A 1 83 ? 0.064 0.400 5.350 1.00 97.06 83 PRO A CA 1
ATOM 673 C C . PRO A 1 83 ? -0.207 -0.770 4.399 1.00 97.06 83 PRO A C 1
ATOM 675 O O . PRO A 1 83 ? 0.468 -1.787 4.488 1.00 97.06 83 PRO A O 1
ATOM 678 N N . LEU A 1 84 ? -1.164 -0.613 3.482 1.00 96.94 84 LEU A N 1
ATOM 679 C CA . LEU A 1 84 ? -1.467 -1.604 2.432 1.00 96.94 84 LEU A CA 1
ATOM 680 C C . LEU A 1 84 ? -0.639 -1.374 1.158 1.00 96.94 84 LEU A C 1
ATOM 682 O O . LEU A 1 84 ? -0.127 -2.305 0.539 1.00 96.94 84 LEU A O 1
ATOM 686 N N . VAL A 1 85 ? -0.489 -0.102 0.785 1.00 97.12 85 VAL A N 1
ATOM 687 C CA . VAL A 1 85 ? 0.184 0.355 -0.437 1.00 97.12 85 VAL A CA 1
ATOM 688 C C . VAL A 1 85 ? 0.992 1.607 -0.103 1.00 97.12 85 VAL A C 1
ATOM 690 O O . VAL A 1 85 ? 0.577 2.411 0.735 1.00 97.12 85 VAL A O 1
ATOM 693 N N . SER A 1 86 ? 2.129 1.810 -0.767 1.00 96.25 86 SER A N 1
ATOM 694 C CA . SER A 1 86 ? 2.893 3.064 -0.721 1.00 96.25 86 SER A CA 1
ATOM 695 C C . SER A 1 86 ? 3.224 3.536 -2.135 1.00 96.25 86 SER A C 1
ATOM 697 O O . SER A 1 86 ? 3.632 2.743 -2.975 1.00 96.25 86 SER A O 1
ATOM 699 N N . GLY A 1 87 ? 3.069 4.827 -2.409 1.00 96.44 87 GLY A N 1
ATOM 700 C CA . GLY A 1 87 ? 3.189 5.384 -3.753 1.00 96.44 87 GLY A CA 1
ATOM 701 C C . GLY A 1 87 ? 1.890 5.304 -4.559 1.00 96.44 87 GLY A C 1
ATOM 702 O O . GLY A 1 87 ? 0.887 4.737 -4.138 1.00 96.44 87 GLY A O 1
ATOM 703 N N . CYS A 1 88 ? 1.894 5.947 -5.723 1.00 96.69 88 CYS A N 1
ATOM 704 C CA . CYS A 1 88 ? 0.721 6.090 -6.586 1.00 96.69 88 CYS A CA 1
ATOM 705 C C . CYS A 1 88 ? 1.183 6.268 -8.041 1.00 96.69 88 CYS A C 1
ATOM 707 O O . CYS A 1 88 ? 2.144 7.021 -8.251 1.00 96.69 88 CYS A O 1
ATOM 709 N N . PRO A 1 89 ? 0.509 5.659 -9.038 1.00 96.19 89 PRO A N 1
ATOM 710 C CA . PRO A 1 89 ? 0.859 5.836 -10.450 1.00 96.19 89 PRO A CA 1
ATOM 711 C C . PRO A 1 89 ? 0.464 7.214 -11.016 1.00 96.19 89 PRO A C 1
ATOM 71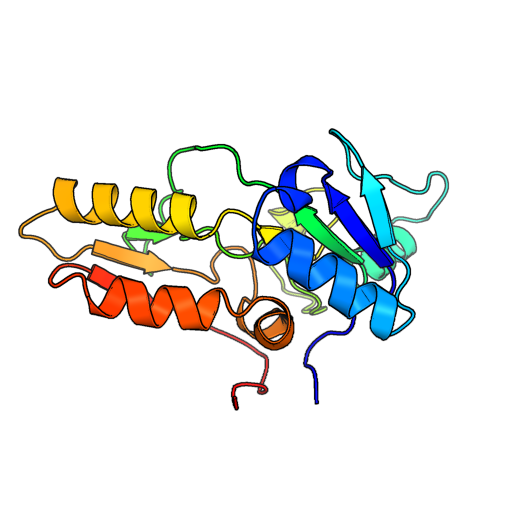3 O O . PRO A 1 89 ? 0.871 7.587 -12.116 1.00 96.19 89 PRO A O 1
ATOM 716 N N . GLY A 1 90 ? -0.304 8.008 -10.265 1.00 95.81 90 GLY A N 1
ATOM 717 C CA . GLY A 1 90 ? -0.742 9.345 -10.657 1.00 95.81 90 GLY A CA 1
ATOM 718 C C . GLY A 1 90 ? 0.384 10.385 -10.710 1.00 95.81 90 GLY A C 1
ATOM 719 O O . GLY A 1 90 ? 1.382 10.305 -9.987 1.00 95.81 90 GLY A O 1
ATOM 720 N N . HIS A 1 91 ? 0.175 11.408 -11.543 1.00 95.81 91 HIS A N 1
ATOM 721 C CA . HIS A 1 91 ? 1.113 12.509 -11.808 1.00 95.81 91 HIS A CA 1
ATOM 722 C C . HIS A 1 91 ? 0.546 13.868 -11.363 1.00 95.81 91 HIS A C 1
ATOM 724 O O . HIS A 1 91 ? 0.741 14.882 -12.029 1.00 95.81 91 HIS A O 1
ATOM 730 N N . CYS A 1 92 ? -0.191 13.897 -10.247 1.00 97.00 92 CYS A N 1
ATOM 731 C CA . CYS A 1 92 ? -0.716 15.150 -9.704 1.00 97.00 92 CYS A CA 1
ATOM 732 C C . CYS A 1 92 ? 0.455 16.110 -9.433 1.00 97.00 92 CYS A C 1
ATOM 734 O O . CYS A 1 92 ? 1.314 15.810 -8.602 1.00 97.00 92 CYS A O 1
ATOM 736 N N . GLN A 1 93 ? 0.488 17.254 -10.121 1.00 95.56 93 GLN A N 1
ATOM 737 C CA . GLN A 1 93 ? 1.573 18.237 -9.989 1.00 95.56 93 GLN A CA 1
ATOM 738 C C . GLN A 1 93 ? 1.706 18.747 -8.546 1.00 95.56 93 GLN A C 1
ATOM 740 O O . GLN A 1 93 ? 2.809 18.971 -8.062 1.00 95.56 93 GLN A O 1
ATOM 745 N N . TYR A 1 94 ? 0.580 18.827 -7.837 1.00 96.06 94 TYR A N 1
ATOM 746 C CA . TYR A 1 94 ? 0.472 19.249 -6.441 1.00 96.06 94 TYR A CA 1
ATOM 747 C C . TYR A 1 94 ? 0.626 18.102 -5.423 1.00 96.06 94 TYR A C 1
ATOM 749 O O . TYR A 1 94 ? 0.288 18.265 -4.252 1.00 96.06 94 TYR A O 1
ATOM 757 N N . CYS A 1 95 ? 1.057 16.905 -5.837 1.00 96.56 95 CYS A N 1
ATOM 758 C CA . CYS A 1 95 ? 1.130 15.766 -4.925 1.00 96.56 95 CYS A CA 1
ATOM 759 C C . CYS A 1 95 ? 2.161 16.011 -3.814 1.00 96.56 95 CYS A C 1
ATOM 761 O O . CYS A 1 95 ? 3.363 16.024 -4.075 1.00 96.56 95 CYS A O 1
ATOM 763 N N . TYR A 1 96 ? 1.708 16.110 -2.561 1.00 95.44 96 TYR A N 1
ATOM 764 C CA . TYR A 1 96 ? 2.599 16.263 -1.403 1.00 95.44 96 TYR A CA 1
ATOM 765 C C . TYR A 1 96 ? 3.551 15.068 -1.222 1.00 95.44 96 TYR A C 1
ATOM 767 O O . TYR A 1 96 ? 4.613 15.183 -0.616 1.00 95.44 96 TYR A O 1
ATOM 775 N N . LEU A 1 97 ? 3.208 13.898 -1.771 1.00 94.69 97 LEU A N 1
ATOM 776 C CA . LEU A 1 97 ? 4.084 12.730 -1.733 1.00 94.69 97 LEU A CA 1
ATOM 777 C C . LEU A 1 97 ? 5.351 12.917 -2.578 1.00 94.69 97 LEU A C 1
ATOM 779 O O . LEU A 1 97 ? 6.306 12.183 -2.366 1.00 94.69 97 LEU A O 1
ATOM 783 N N . ASN A 1 98 ? 5.407 13.905 -3.477 1.00 91.56 98 ASN A N 1
ATOM 784 C CA . ASN A 1 98 ? 6.633 14.221 -4.216 1.00 91.56 98 ASN A CA 1
ATOM 785 C C . ASN A 1 98 ? 7.761 14.729 -3.299 1.00 91.56 98 ASN A C 1
ATOM 787 O O . ASN A 1 98 ? 8.927 14.581 -3.652 1.00 91.56 98 ASN A O 1
ATOM 791 N N . THR A 1 99 ? 7.430 15.310 -2.141 1.00 89.69 99 THR A N 1
ATOM 792 C CA . THR A 1 99 ? 8.412 15.765 -1.143 1.00 89.69 99 THR A CA 1
ATOM 793 C C . THR A 1 99 ? 8.536 14.809 0.042 1.00 89.69 99 THR A C 1
ATOM 795 O O . THR A 1 99 ? 9.584 14.772 0.679 1.00 89.69 99 THR A O 1
ATOM 798 N N . ASN A 1 100 ? 7.494 14.017 0.325 1.00 84.50 100 ASN A N 1
ATOM 799 C CA . ASN A 1 100 ? 7.455 13.109 1.478 1.00 84.50 100 ASN A CA 1
ATOM 800 C C . ASN A 1 100 ? 7.846 11.656 1.162 1.00 84.50 100 ASN A C 1
ATOM 802 O O . ASN A 1 100 ? 8.240 10.923 2.069 1.00 84.50 100 ASN A O 1
ATOM 806 N N . LEU A 1 101 ? 7.744 11.207 -0.093 1.00 77.44 101 LEU A N 1
ATOM 807 C CA . LEU A 1 101 ? 8.270 9.905 -0.508 1.00 77.44 101 LEU A CA 1
ATOM 808 C C . LEU A 1 101 ? 9.712 10.048 -0.999 1.00 77.44 101 LEU A C 1
ATOM 810 O O . LEU A 1 101 ? 10.111 11.067 -1.554 1.00 77.44 101 LEU A O 1
ATOM 814 N N . GLY A 1 102 ? 10.507 8.997 -0.782 1.00 71.75 102 GLY A N 1
ATOM 815 C CA . GLY A 1 102 ? 11.908 8.968 -1.199 1.00 71.75 102 GLY A CA 1
ATOM 816 C C . GLY A 1 102 ? 12.101 9.134 -2.713 1.00 71.75 102 GLY A C 1
ATOM 817 O O . GLY A 1 102 ? 11.158 9.076 -3.497 1.00 71.75 102 GLY A O 1
ATOM 818 N N . LYS A 1 103 ? 13.368 9.259 -3.131 1.00 71.12 103 LYS A N 1
ATOM 819 C CA . LYS A 1 103 ? 13.786 9.620 -4.504 1.00 71.12 103 LYS A CA 1
ATOM 820 C C . LYS A 1 103 ? 13.153 8.803 -5.645 1.00 71.12 103 LYS A C 1
ATOM 822 O O . LYS A 1 103 ? 13.075 9.310 -6.756 1.00 71.12 103 LYS A O 1
ATOM 827 N N . ASN A 1 104 ? 12.711 7.570 -5.384 1.00 78.00 104 ASN A N 1
ATOM 828 C CA . ASN A 1 104 ? 12.022 6.728 -6.363 1.00 78.00 104 ASN A CA 1
ATOM 829 C C . ASN A 1 104 ? 10.574 6.462 -5.912 1.00 78.00 104 ASN A C 1
ATOM 831 O O . ASN A 1 104 ? 10.364 5.604 -5.044 1.00 78.00 104 ASN A O 1
ATOM 835 N N . PRO A 1 105 ? 9.576 7.155 -6.493 1.00 89.88 105 PRO A N 1
ATOM 836 C CA . PRO A 1 105 ? 8.167 7.024 -6.123 1.00 89.88 105 PRO A CA 1
ATOM 837 C C . PRO A 1 105 ? 7.520 5.795 -6.784 1.00 89.88 105 PRO A C 1
ATOM 839 O O . PRO A 1 105 ? 6.531 5.914 -7.506 1.00 89.88 105 PRO A O 1
ATOM 842 N N . PHE A 1 106 ? 8.110 4.618 -6.559 1.00 95.06 106 PHE A N 1
ATOM 843 C CA . PHE A 1 106 ? 7.550 3.339 -6.995 1.00 95.06 106 PHE A CA 1
ATOM 844 C C . PHE A 1 106 ? 6.167 3.105 -6.389 1.00 95.06 106 PHE A C 1
ATOM 846 O O . PHE A 1 106 ? 5.901 3.541 -5.267 1.00 95.06 106 PHE A O 1
ATOM 853 N N . VAL A 1 107 ? 5.329 2.345 -7.092 1.00 97.12 107 VAL A N 1
ATOM 854 C CA . VAL A 1 107 ? 4.088 1.812 -6.527 1.00 97.12 107 VAL A CA 1
ATOM 855 C C . VAL A 1 107 ? 4.424 0.521 -5.783 1.00 97.12 107 VAL A C 1
ATOM 857 O O . VAL A 1 107 ? 4.773 -0.485 -6.392 1.00 97.12 107 VAL A O 1
ATOM 860 N N . LYS A 1 108 ? 4.388 0.555 -4.457 1.00 97.44 108 LYS A N 1
ATOM 861 C CA . LYS A 1 108 ? 4.762 -0.553 -3.575 1.00 97.44 108 LYS A CA 1
ATOM 862 C C . LYS A 1 108 ? 3.521 -1.216 -2.997 1.00 97.44 108 LYS A C 1
ATOM 864 O O . LYS A 1 108 ? 2.677 -0.515 -2.442 1.00 97.44 108 LYS A O 1
ATOM 869 N N . VAL A 1 109 ? 3.460 -2.541 -3.056 1.00 98.38 109 VAL A N 1
ATOM 870 C CA . VAL A 1 109 ? 2.379 -3.357 -2.482 1.00 98.38 109 VAL A CA 1
ATOM 871 C C . VAL A 1 109 ? 2.963 -4.386 -1.518 1.00 98.38 109 VAL A C 1
ATOM 873 O O . VAL A 1 109 ? 4.022 -4.958 -1.790 1.00 98.38 109 VAL A O 1
ATOM 876 N N . TYR A 1 110 ? 2.304 -4.601 -0.381 1.00 98.44 110 TYR A N 1
ATOM 877 C CA . TYR A 1 110 ? 2.809 -5.507 0.650 1.00 98.44 110 TYR A CA 1
ATOM 878 C C . TYR A 1 110 ? 2.160 -6.885 0.547 1.00 98.44 110 TYR A C 1
ATOM 880 O O . TYR A 1 110 ? 0.941 -6.991 0.509 1.00 98.44 110 TYR A O 1
ATOM 888 N N . ALA A 1 111 ? 2.980 -7.935 0.498 1.00 98.56 111 ALA A N 1
ATOM 889 C CA . ALA A 1 111 ? 2.506 -9.307 0.318 1.00 98.56 111 ALA A CA 1
ATOM 890 C C . ALA A 1 111 ? 1.946 -9.939 1.607 1.00 98.56 111 ALA A C 1
ATOM 892 O O . ALA A 1 111 ? 1.123 -10.845 1.529 1.00 98.56 111 ALA A O 1
ATOM 893 N N . ASN A 1 112 ? 2.369 -9.448 2.777 1.00 98.38 112 ASN A N 1
ATOM 894 C CA . ASN A 1 112 ? 2.008 -9.956 4.102 1.00 98.38 112 ASN A CA 1
ATOM 895 C C . ASN A 1 112 ? 0.803 -9.217 4.712 1.00 98.38 112 ASN A C 1
ATOM 897 O O . ASN A 1 112 ? 0.902 -8.638 5.794 1.00 98.38 112 ASN A O 1
ATOM 901 N N . ILE A 1 113 ? -0.328 -9.199 3.997 1.00 97.88 113 ILE A N 1
ATOM 902 C CA . ILE A 1 113 ? -1.548 -8.499 4.436 1.00 97.88 113 ILE A CA 1
ATOM 903 C C . ILE A 1 113 ? -2.077 -9.051 5.760 1.00 97.88 113 ILE A C 1
ATOM 905 O O . ILE A 1 113 ? -2.359 -8.252 6.650 1.00 97.88 113 ILE A O 1
ATOM 909 N N . ASP A 1 114 ? -2.097 -10.371 5.940 1.00 98.00 114 ASP A N 1
ATOM 910 C CA . ASP A 1 114 ? -2.546 -11.009 7.185 1.00 98.00 114 ASP A CA 1
ATOM 911 C C . ASP A 1 114 ? -1.809 -10.471 8.422 1.00 98.00 114 ASP A C 1
ATOM 913 O O . ASP A 1 114 ? -2.420 -10.149 9.439 1.00 98.00 114 ASP A O 1
ATOM 917 N N . GLU A 1 115 ? -0.489 -10.286 8.328 1.00 98.56 115 GLU A N 1
ATOM 918 C CA . GLU A 1 115 ? 0.313 -9.739 9.428 1.00 98.56 115 GLU A CA 1
ATOM 919 C C . GLU A 1 115 ? -0.007 -8.266 9.708 1.00 98.56 115 GLU A C 1
ATOM 921 O O . GLU A 1 115 ? -0.002 -7.822 10.859 1.00 98.56 115 GLU A O 1
ATOM 926 N N . ILE A 1 116 ? -0.278 -7.487 8.657 1.00 98.56 116 ILE A N 1
ATOM 927 C CA . ILE A 1 116 ? -0.668 -6.079 8.780 1.00 98.56 116 ILE A CA 1
ATOM 928 C C . ILE A 1 116 ? -2.049 -5.975 9.438 1.00 98.56 116 ILE A C 1
ATOM 930 O O . ILE A 1 116 ? -2.243 -5.124 10.306 1.00 98.56 116 ILE A O 1
ATOM 934 N N . LEU A 1 117 ? -2.991 -6.839 9.057 1.00 98.62 117 LEU A N 1
ATOM 935 C CA . LEU A 1 117 ? -4.338 -6.889 9.621 1.00 98.62 117 LEU A CA 1
ATOM 936 C C . LEU A 1 117 ? -4.328 -7.374 11.076 1.00 98.62 117 LEU A C 1
ATOM 938 O O . LEU A 1 117 ? -4.948 -6.730 11.921 1.00 98.62 117 LEU A O 1
ATOM 942 N N . GLY A 1 118 ? -3.534 -8.397 11.402 1.00 98.69 118 GLY A N 1
ATOM 943 C CA . GLY A 1 118 ? -3.322 -8.832 12.786 1.00 98.69 118 GLY A CA 1
ATOM 944 C C . GLY A 1 118 ? -2.737 -7.719 13.660 1.00 98.69 118 GLY A C 1
ATOM 945 O O . GLY A 1 118 ? -3.220 -7.461 14.759 1.00 98.69 118 GLY A O 1
ATOM 946 N N . GLN A 1 119 ? -1.769 -6.952 13.143 1.00 98.62 119 GLN A N 1
ATOM 947 C CA . GLN A 1 119 ? -1.274 -5.772 13.855 1.00 98.62 119 GLN A CA 1
ATOM 948 C C . GLN A 1 119 ? -2.381 -4.715 14.048 1.00 98.62 119 GLN A C 1
ATOM 950 O O . GLN A 1 119 ? -2.440 -4.080 15.099 1.00 98.62 119 GLN A O 1
ATOM 955 N N . ALA A 1 120 ? -3.260 -4.502 13.062 1.00 98.62 120 ALA A N 1
ATOM 956 C CA . ALA A 1 120 ? -4.375 -3.561 13.180 1.00 98.62 120 ALA A CA 1
ATOM 957 C C . ALA A 1 120 ? -5.373 -3.967 14.278 1.00 98.62 120 ALA A C 1
ATOM 959 O O . ALA A 1 120 ? -5.839 -3.099 15.016 1.00 98.62 120 ALA A O 1
ATOM 960 N N . GLU A 1 121 ? -5.656 -5.260 14.429 1.00 98.75 121 GLU A N 1
ATOM 961 C CA . GLU A 1 121 ? -6.485 -5.791 15.516 1.00 98.75 121 GLU A CA 1
ATOM 962 C C . GLU A 1 121 ? -5.881 -5.483 16.894 1.00 98.75 121 GLU A C 1
ATOM 964 O O . GLU A 1 121 ? -6.573 -4.932 17.749 1.00 98.75 121 GLU A O 1
ATOM 969 N N . GLU A 1 122 ? -4.568 -5.663 17.077 1.00 98.62 122 GLU A N 1
ATOM 970 C CA . GLU A 1 122 ? -3.880 -5.286 18.326 1.00 98.62 122 GLU A CA 1
ATOM 971 C C . GLU A 1 122 ? -4.051 -3.791 18.668 1.00 98.62 122 GLU A C 1
ATOM 973 O O . GLU A 1 122 ? -4.193 -3.410 19.835 1.00 98.62 122 GLU A O 1
ATOM 978 N N . TYR A 1 123 ? -4.040 -2.912 17.656 1.00 98.50 123 TYR A N 1
ATOM 979 C CA . TYR A 1 123 ? -4.309 -1.480 17.844 1.00 98.50 123 TYR A CA 1
ATOM 980 C C . TYR A 1 123 ? -5.756 -1.208 18.273 1.00 98.50 123 TYR A C 1
ATOM 982 O O . TYR A 1 123 ? -5.979 -0.281 19.056 1.00 98.50 123 TYR A O 1
ATOM 990 N N . VAL A 1 124 ? -6.721 -1.975 17.757 1.00 98.62 124 VAL A N 1
ATOM 991 C CA . VAL A 1 124 ? -8.135 -1.886 18.148 1.00 98.62 124 VAL A CA 1
ATOM 992 C C . VAL A 1 124 ? -8.300 -2.343 19.591 1.00 98.62 124 VAL A C 1
ATOM 994 O O . VAL A 1 124 ? -8.897 -1.618 20.383 1.00 98.62 124 VAL A O 1
ATOM 997 N N . ASP A 1 125 ? -7.722 -3.488 19.950 1.00 98.50 125 ASP A N 1
ATOM 998 C CA . ASP A 1 125 ? -7.820 -4.069 21.288 1.00 98.50 125 ASP A CA 1
ATOM 999 C C . ASP A 1 125 ? -7.255 -3.153 22.366 1.00 98.50 125 ASP A C 1
ATOM 1001 O O . ASP A 1 125 ? -7.915 -2.909 23.376 1.00 98.50 125 ASP A O 1
ATOM 1005 N N . ARG A 1 126 ? -6.084 -2.552 22.124 1.00 98.06 126 ARG A N 1
ATOM 1006 C CA . ARG A 1 126 ? -5.459 -1.615 23.072 1.00 98.06 126 ARG A CA 1
ATOM 1007 C C . ARG A 1 126 ? -6.290 -0.352 23.320 1.00 98.06 126 ARG A C 1
ATOM 1009 O O . ARG A 1 126 ? -6.069 0.335 24.312 1.00 98.06 126 ARG A O 1
ATOM 1016 N N . ARG A 1 127 ? -7.198 -0.012 22.406 1.00 97.81 127 ARG A N 1
ATOM 1017 C CA . ARG A 1 127 ? -8.057 1.176 22.485 1.00 97.81 127 ARG A CA 1
ATOM 1018 C C . ARG A 1 127 ? -9.487 0.849 22.897 1.00 97.81 127 ARG A C 1
ATOM 1020 O O . ARG A 1 127 ? -10.313 1.750 22.915 1.00 97.81 127 ARG A O 1
ATOM 1027 N N . LYS A 1 128 ? -9.821 -0.410 23.196 1.00 97.38 128 LYS A N 1
ATOM 1028 C CA . LYS A 1 128 ? -11.165 -0.741 23.679 1.00 97.38 128 LYS A CA 1
ATOM 1029 C C . LYS A 1 128 ? -11.440 -0.012 25.010 1.00 97.38 128 LYS A C 1
ATOM 1031 O O . LYS A 1 128 ? -10.556 0.020 25.863 1.00 97.38 128 LYS A O 1
ATOM 1036 N N . PRO A 1 129 ? -12.661 0.529 25.204 1.00 96.62 129 PRO A N 1
ATOM 1037 C CA . PRO A 1 129 ? -13.843 0.377 24.346 1.00 96.62 129 PRO A CA 1
ATOM 1038 C C . PRO A 1 129 ? -13.955 1.409 23.206 1.00 96.62 129 PRO A C 1
ATOM 1040 O O . PRO A 1 129 ? -14.908 1.343 22.427 1.00 96.62 129 PRO A O 1
ATOM 1043 N N . GLU A 1 130 ? -13.023 2.356 23.080 1.00 98.25 130 GLU A N 1
ATOM 1044 C CA . GLU A 1 130 ? -13.093 3.403 22.063 1.00 98.25 130 GLU A CA 1
ATOM 1045 C C . GLU A 1 130 ? -12.924 2.879 20.632 1.00 98.25 130 GLU A C 1
ATOM 1047 O O . GLU A 1 130 ? -12.224 1.908 20.339 1.00 98.25 130 GLU A O 1
ATOM 1052 N N . VAL A 1 131 ? -13.529 3.605 19.691 1.00 98.44 131 VAL A N 1
ATOM 1053 C CA . VAL A 1 131 ? -13.346 3.339 18.267 1.00 98.44 131 VAL A CA 1
ATOM 1054 C C . VAL A 1 131 ? -11.916 3.683 17.832 1.00 98.44 131 VAL A C 1
ATOM 1056 O O . VAL A 1 131 ? -11.379 4.765 18.106 1.00 98.44 131 VAL A O 1
ATOM 1059 N N . THR A 1 132 ? -11.317 2.778 17.064 1.00 98.81 132 THR A N 1
ATOM 1060 C CA . THR A 1 132 ? -10.071 2.999 16.325 1.00 98.81 132 THR A CA 1
ATOM 1061 C C . THR A 1 132 ? -10.378 3.197 14.848 1.00 98.81 132 THR A C 1
ATOM 1063 O O . THR A 1 132 ? -11.209 2.503 14.279 1.00 98.81 132 THR A O 1
ATOM 1066 N N . VAL A 1 133 ? -9.721 4.173 14.219 1.00 98.81 133 VAL A N 1
ATOM 1067 C CA . VAL A 1 133 ? -9.976 4.552 12.820 1.00 98.81 133 VAL A CA 1
ATOM 1068 C C . VAL A 1 133 ? -8.673 4.411 12.054 1.00 98.81 133 VAL A C 1
ATOM 1070 O O . VAL A 1 133 ? -7.660 4.959 12.498 1.00 98.81 133 VAL A O 1
ATOM 1073 N N . PHE A 1 134 ? -8.710 3.718 10.922 1.00 98.88 134 PHE A N 1
ATOM 1074 C CA . PHE A 1 134 ? -7.562 3.468 10.057 1.00 98.88 134 PHE A CA 1
ATOM 1075 C C . PHE A 1 134 ? -7.716 4.152 8.696 1.00 98.88 134 PHE A C 1
ATOM 1077 O O . PHE A 1 134 ? -8.791 4.108 8.101 1.00 98.88 134 PHE A O 1
ATOM 1084 N N . GLU A 1 135 ? -6.632 4.751 8.201 1.00 98.81 135 GLU A N 1
ATOM 1085 C CA . GLU A 1 135 ? -6.523 5.389 6.883 1.00 98.81 135 GLU A CA 1
ATOM 1086 C C . GLU A 1 135 ? -5.606 4.577 5.954 1.00 98.81 135 GLU A C 1
ATOM 1088 O O . GLU A 1 135 ? -4.417 4.456 6.241 1.00 98.81 135 GLU A O 1
ATOM 1093 N N . ALA A 1 136 ? -6.113 4.069 4.827 1.00 98.38 136 ALA A N 1
ATOM 1094 C CA . ALA A 1 136 ? -5.323 3.262 3.879 1.00 98.38 136 ALA A CA 1
ATOM 1095 C C . ALA A 1 136 ? -4.701 4.029 2.695 1.00 98.38 136 ALA A C 1
ATOM 1097 O O . ALA A 1 136 ? -3.931 3.451 1.932 1.00 98.38 136 ALA A O 1
ATOM 1098 N N . SER A 1 137 ? -5.005 5.316 2.529 1.00 98.12 137 SER A N 1
ATOM 1099 C CA . SER A 1 137 ? -4.566 6.160 1.403 1.00 98.12 137 SER A CA 1
ATOM 1100 C C . SER A 1 137 ? -3.651 7.325 1.814 1.00 98.12 137 SER A C 1
ATOM 1102 O O . SER A 1 137 ? -3.361 8.220 1.025 1.00 98.12 137 SER A O 1
ATOM 1104 N N . ALA A 1 138 ? -3.123 7.314 3.045 1.00 97.31 138 ALA A N 1
ATOM 1105 C CA . ALA A 1 138 ? -2.242 8.376 3.552 1.00 97.31 138 ALA A CA 1
ATOM 1106 C C . ALA A 1 138 ? -0.900 8.496 2.810 1.00 97.31 138 ALA A C 1
ATOM 1108 O O . ALA A 1 138 ? -0.232 9.526 2.896 1.00 97.31 138 ALA A O 1
ATOM 1109 N N . THR A 1 139 ? -0.450 7.447 2.119 1.00 96.69 139 THR A N 1
ATOM 1110 C CA . THR A 1 139 ? 0.808 7.480 1.351 1.00 96.69 139 THR A CA 1
ATOM 1111 C C . THR A 1 139 ? 0.680 6.844 -0.028 1.00 96.69 139 THR A C 1
ATOM 1113 O O . THR A 1 139 ? 1.690 6.524 -0.657 1.00 96.69 139 THR A O 1
ATOM 1116 N N . SER A 1 140 ? -0.546 6.652 -0.510 1.00 97.06 140 SER A N 1
ATOM 1117 C CA . SER A 1 140 ? -0.836 5.906 -1.731 1.00 97.06 140 SER A CA 1
ATOM 1118 C C . SER A 1 140 ? -2.255 6.155 -2.229 1.00 97.06 140 SER A C 1
ATOM 1120 O O . SER A 1 140 ? -3.036 6.860 -1.600 1.00 97.06 140 SER A O 1
ATOM 1122 N N . ASP A 1 141 ? -2.580 5.557 -3.371 1.00 97.62 141 ASP A N 1
ATOM 1123 C CA . ASP A 1 141 ? -3.963 5.350 -3.785 1.00 97.62 141 ASP A CA 1
ATOM 1124 C C . ASP A 1 141 ? -4.193 3.831 -3.889 1.00 97.62 141 ASP A C 1
ATOM 1126 O O . ASP A 1 141 ? -3.702 3.223 -4.845 1.00 97.62 141 ASP A O 1
ATOM 1130 N N . PRO A 1 142 ? -4.835 3.184 -2.895 1.00 97.00 142 PRO A N 1
ATOM 1131 C CA . PRO A 1 142 ? -4.941 1.726 -2.857 1.00 97.00 142 PRO A CA 1
ATOM 1132 C C . PRO A 1 142 ? -5.858 1.176 -3.957 1.00 97.00 142 PRO A C 1
ATOM 1134 O O . PRO A 1 142 ? -5.605 0.095 -4.478 1.00 97.00 142 PRO A O 1
ATOM 1137 N N . VAL A 1 143 ? -6.866 1.946 -4.382 1.00 97.19 143 VAL A N 1
ATOM 1138 C CA . VAL A 1 143 ? -7.786 1.554 -5.466 1.00 97.19 143 VAL A CA 1
ATOM 1139 C C . VAL A 1 143 ? -7.039 1.420 -6.795 1.00 97.19 143 VAL A C 1
ATOM 1141 O O . VAL A 1 143 ? -7.357 0.548 -7.598 1.00 97.19 143 VAL A O 1
ATOM 1144 N N . ALA A 1 144 ? -5.993 2.223 -7.015 1.00 96.31 144 ALA A N 1
ATOM 1145 C CA . ALA A 1 144 ? -5.208 2.189 -8.248 1.00 96.31 144 ALA A CA 1
ATOM 1146 C C . ALA A 1 144 ? -4.556 0.826 -8.535 1.00 96.31 144 ALA A C 1
ATOM 1148 O O . ALA A 1 144 ? -4.256 0.537 -9.690 1.00 96.31 144 ALA A O 1
ATOM 1149 N N . VAL A 1 145 ? -4.305 0.008 -7.509 1.00 96.62 145 VAL A N 1
ATOM 1150 C CA . VAL A 1 145 ? -3.651 -1.306 -7.640 1.00 96.62 145 VAL A CA 1
ATOM 1151 C C . VAL A 1 145 ? -4.542 -2.470 -7.227 1.00 96.62 145 VAL A C 1
ATOM 1153 O O . VAL A 1 145 ? -4.103 -3.616 -7.289 1.00 96.62 145 VAL A O 1
ATOM 1156 N N . GLU A 1 146 ? -5.784 -2.197 -6.835 1.00 96.50 146 GLU A N 1
ATOM 1157 C CA . GLU A 1 146 ? -6.624 -3.195 -6.182 1.00 96.50 146 GLU A CA 1
ATOM 1158 C C . GLU A 1 146 ? -6.971 -4.378 -7.090 1.00 96.50 146 GLU A C 1
ATOM 1160 O O . GLU A 1 146 ? -7.025 -5.509 -6.614 1.00 96.50 146 GLU A O 1
ATOM 1165 N N . SER A 1 147 ? -7.085 -4.146 -8.403 1.00 94.44 147 SER A N 1
ATOM 1166 C CA . SER A 1 147 ? -7.284 -5.211 -9.398 1.00 94.44 147 SER A CA 1
ATOM 1167 C C . SER A 1 147 ? -6.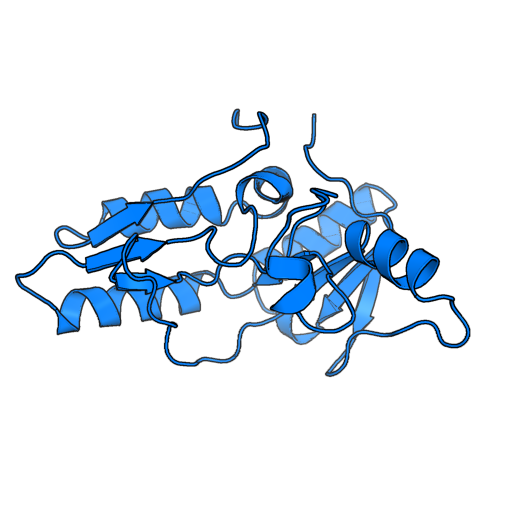172 -6.263 -9.388 1.00 94.44 147 SER A C 1
ATOM 1169 O O . SER A 1 147 ? -6.399 -7.396 -9.793 1.00 94.44 147 SER A O 1
ATOM 1171 N N . TRP A 1 148 ? -4.976 -5.896 -8.924 1.00 95.62 148 TRP A N 1
ATOM 1172 C CA . TRP A 1 148 ? -3.868 -6.824 -8.733 1.00 95.62 148 TRP A CA 1
ATOM 1173 C C . TRP A 1 148 ? -3.907 -7.444 -7.343 1.00 95.62 148 TRP A C 1
ATOM 1175 O O . TRP A 1 148 ? -3.712 -8.649 -7.178 1.00 95.62 148 TRP A O 1
ATOM 1185 N N . THR A 1 149 ? -4.120 -6.625 -6.315 1.00 96.81 149 THR A N 1
ATOM 1186 C CA . THR A 1 149 ? -3.822 -7.015 -4.938 1.00 96.81 149 THR A CA 1
ATOM 1187 C C . THR A 1 149 ? -4.973 -7.693 -4.211 1.00 96.81 149 THR A C 1
ATOM 1189 O O . THR A 1 149 ? -4.718 -8.641 -3.474 1.00 96.81 149 THR A O 1
ATOM 1192 N N . GLY A 1 150 ? -6.215 -7.238 -4.382 1.00 96.62 150 GLY A N 1
ATOM 1193 C CA . GLY A 1 150 ? -7.344 -7.661 -3.537 1.00 96.62 150 GLY A CA 1
ATOM 1194 C C . GLY A 1 150 ? -7.230 -7.237 -2.059 1.00 96.62 150 GLY A C 1
ATOM 1195 O O . GLY A 1 150 ? -8.102 -7.547 -1.248 1.00 96.62 150 GLY A O 1
ATOM 1196 N N . SER A 1 151 ? -6.148 -6.544 -1.688 1.00 97.62 151 SER A N 1
ATOM 1197 C CA . SER A 1 151 ? -5.817 -6.194 -0.307 1.00 97.62 151 SER A CA 1
ATOM 1198 C C . SER A 1 151 ? -6.794 -5.199 0.307 1.00 97.62 151 SER A C 1
ATOM 1200 O O . SER A 1 151 ? -7.044 -5.255 1.512 1.00 97.62 151 SER A O 1
ATOM 1202 N N . LEU A 1 152 ? -7.345 -4.272 -0.481 1.00 97.56 152 LEU A N 1
ATOM 1203 C CA . LEU A 1 152 ? -8.329 -3.315 0.014 1.00 97.56 152 LEU A CA 1
ATOM 1204 C C . LEU A 1 152 ? -9.654 -4.019 0.319 1.00 97.56 152 LEU A C 1
ATOM 1206 O O . LEU A 1 152 ? -10.231 -3.781 1.379 1.00 97.56 152 LEU A O 1
ATOM 1210 N N . GLN A 1 153 ? -10.111 -4.913 -0.560 1.00 97.50 153 GLN A N 1
ATOM 1211 C CA . GLN A 1 153 ? -11.306 -5.729 -0.353 1.00 97.50 153 GLN A CA 1
ATOM 1212 C C . GLN A 1 153 ? -11.164 -6.608 0.894 1.00 97.50 153 GLN A C 1
ATOM 1214 O O . GLN A 1 153 ? -12.068 -6.638 1.732 1.00 97.50 153 GLN A O 1
ATOM 1219 N N . GLU A 1 154 ? -10.032 -7.295 1.034 1.00 98.06 154 GLU A N 1
ATOM 1220 C CA . GLU A 1 154 ? -9.719 -8.129 2.195 1.00 98.06 154 GLU A CA 1
ATOM 1221 C C . GLU A 1 154 ? -9.718 -7.309 3.490 1.00 98.06 154 GLU A C 1
ATOM 1223 O O . GLU A 1 154 ? -10.387 -7.670 4.458 1.00 98.06 154 GLU A O 1
ATOM 1228 N N . THR A 1 155 ? -9.084 -6.134 3.468 1.00 98.50 155 THR A N 1
ATOM 1229 C CA . THR A 1 155 ? -9.073 -5.201 4.602 1.00 98.50 155 THR A CA 1
ATOM 1230 C C . THR A 1 155 ? -10.478 -4.744 4.986 1.00 98.50 155 THR A C 1
ATOM 1232 O O . THR A 1 155 ? -10.806 -4.710 6.170 1.00 98.50 155 THR A O 1
ATOM 1235 N N . ILE A 1 156 ? -11.324 -4.384 4.013 1.00 98.50 156 ILE A N 1
ATOM 1236 C CA . ILE A 1 156 ? -12.706 -3.955 4.280 1.00 98.50 156 ILE A CA 1
ATOM 1237 C C . ILE A 1 156 ? -13.472 -5.072 4.994 1.00 98.50 156 ILE A C 1
ATOM 1239 O O . ILE A 1 156 ? -14.141 -4.805 5.993 1.00 98.50 156 ILE A O 1
ATOM 1243 N N . ARG A 1 157 ? -13.349 -6.318 4.514 1.00 98.50 157 ARG A N 1
ATOM 1244 C CA . ARG A 1 157 ? -13.998 -7.484 5.130 1.00 98.50 157 ARG A CA 1
ATOM 1245 C C . ARG A 1 157 ? -13.469 -7.745 6.536 1.00 98.50 157 ARG A C 1
ATOM 1247 O O . ARG A 1 157 ? -14.273 -7.950 7.435 1.00 98.50 157 ARG A O 1
ATOM 1254 N N . PHE A 1 158 ? -12.152 -7.695 6.727 1.00 98.62 158 PHE A N 1
ATOM 1255 C CA . PHE A 1 158 ? -11.520 -7.910 8.026 1.00 98.62 158 PHE A CA 1
ATOM 1256 C C . PHE A 1 158 ? -11.920 -6.841 9.044 1.00 98.62 158 PHE A C 1
ATOM 1258 O O . PHE A 1 158 ? -12.407 -7.163 10.116 1.00 98.62 158 PHE A O 1
ATOM 1265 N N . ILE A 1 159 ? -11.804 -5.553 8.711 1.00 98.31 159 ILE A N 1
ATOM 1266 C CA . ILE A 1 159 ? -12.176 -4.482 9.646 1.00 98.31 159 ILE A CA 1
ATOM 1267 C C . ILE A 1 159 ? -13.669 -4.545 10.008 1.00 98.31 159 ILE A C 1
ATOM 1269 O O . ILE A 1 159 ? -14.031 -4.215 11.136 1.00 98.31 159 ILE A O 1
ATOM 1273 N N . ALA A 1 160 ? -14.536 -5.000 9.098 1.00 97.94 160 ALA A N 1
ATOM 1274 C CA . ALA A 1 160 ? -15.960 -5.168 9.379 1.00 97.94 160 ALA A CA 1
ATOM 1275 C C . ALA A 1 160 ? -16.261 -6.228 10.457 1.00 97.94 160 ALA A C 1
ATOM 1277 O O . ALA A 1 160 ? -17.334 -6.171 11.058 1.00 97.94 160 ALA A O 1
ATOM 1278 N N . THR A 1 161 ? -15.342 -7.161 10.741 1.00 98.19 161 THR A N 1
ATOM 1279 C CA . THR A 1 161 ? -15.500 -8.129 11.844 1.00 98.19 161 THR A CA 1
ATOM 1280 C C . THR A 1 161 ? -15.136 -7.533 13.210 1.00 98.19 161 THR A C 1
ATOM 1282 O O . THR A 1 161 ? -15.533 -8.071 14.243 1.00 98.19 161 THR A O 1
ATOM 1285 N N . LEU A 1 162 ? -14.432 -6.395 13.242 1.00 97.38 162 LEU A N 1
ATOM 1286 C CA . LEU A 1 162 ? -13.958 -5.746 14.463 1.00 97.38 162 LEU A CA 1
ATOM 1287 C C . LEU A 1 162 ? -14.938 -4.650 14.927 1.00 97.38 162 LEU A C 1
ATOM 1289 O O . LEU A 1 162 ? -14.958 -3.540 14.394 1.00 97.38 162 LEU A O 1
ATOM 1293 N N . GLY A 1 163 ? -15.719 -4.914 15.982 1.00 94.12 163 GLY A N 1
ATOM 1294 C CA . GLY A 1 163 ? -16.790 -4.005 16.441 1.00 94.12 163 GLY A CA 1
ATOM 1295 C C . GLY A 1 163 ? -16.349 -2.559 16.754 1.00 94.12 163 GLY A C 1
ATOM 1296 O O . GLY A 1 163 ? -17.055 -1.598 16.422 1.00 94.12 163 GLY A O 1
ATOM 1297 N N . SER A 1 164 ? -15.148 -2.389 17.319 1.00 97.12 164 SER A N 1
ATOM 1298 C CA . SER A 1 164 ? -14.563 -1.082 17.676 1.00 97.12 164 SER A CA 1
ATOM 1299 C C . SER A 1 164 ? -13.583 -0.536 16.627 1.00 97.12 164 SER A C 1
ATOM 1301 O O . SER A 1 164 ? -12.733 0.296 16.946 1.00 97.12 164 SER A O 1
ATOM 1303 N N . ALA A 1 165 ? -13.685 -0.963 15.365 1.00 98.44 165 ALA A N 1
ATOM 1304 C CA . ALA A 1 165 ? -12.837 -0.479 14.278 1.00 98.44 165 ALA A CA 1
ATOM 1305 C C . ALA A 1 165 ? -13.635 0.265 13.199 1.00 98.44 165 ALA A C 1
ATOM 1307 O O . ALA A 1 165 ? -14.803 -0.019 12.931 1.00 98.44 165 ALA A O 1
ATOM 1308 N N . ARG A 1 166 ? -13.005 1.249 12.561 1.00 98.50 166 ARG A N 1
ATOM 1309 C CA . ARG A 1 166 ? -13.513 1.949 11.377 1.00 98.50 166 ARG A CA 1
ATOM 1310 C C . ARG A 1 166 ? -12.393 2.094 10.361 1.00 98.50 166 ARG A C 1
ATOM 1312 O O . ARG A 1 166 ? -11.224 2.251 10.718 1.00 98.50 166 ARG A O 1
ATOM 1319 N N . PHE A 1 167 ? -12.769 2.093 9.093 1.00 98.62 167 PHE A N 1
ATOM 1320 C CA . PHE A 1 167 ? -11.843 2.141 7.974 1.00 98.62 167 PHE A CA 1
ATOM 1321 C C . PHE A 1 167 ? -12.228 3.256 7.010 1.00 98.62 167 PHE A C 1
ATOM 1323 O O . PHE A 1 167 ? -13.413 3.481 6.763 1.00 98.62 167 PHE A O 1
ATOM 1330 N N . ARG A 1 168 ? -11.232 3.961 6.477 1.00 98.69 168 ARG A N 1
ATOM 1331 C CA . ARG A 1 168 ? -11.424 4.997 5.464 1.00 98.69 168 ARG A CA 1
ATOM 1332 C C . ARG A 1 168 ? -10.259 5.023 4.480 1.00 98.69 168 ARG A C 1
ATOM 1334 O O . ARG A 1 168 ? -9.133 4.651 4.807 1.00 98.69 168 ARG A O 1
ATOM 1341 N N . PHE A 1 169 ? -10.557 5.497 3.281 1.00 98.56 169 PHE A N 1
ATOM 1342 C CA . PHE A 1 169 ? -9.596 5.796 2.228 1.00 98.56 169 PHE A CA 1
ATOM 1343 C C . PHE A 1 169 ? -10.224 6.789 1.246 1.00 98.56 169 PHE A C 1
ATOM 1345 O O . PHE A 1 169 ? -11.444 6.963 1.218 1.00 98.56 169 PHE A O 1
ATOM 1352 N N . ALA A 1 170 ? -9.395 7.445 0.444 1.00 98.31 170 ALA A N 1
ATOM 1353 C CA . ALA A 1 170 ? -9.804 8.291 -0.667 1.00 98.31 170 ALA A CA 1
ATOM 1354 C C . ALA A 1 170 ? -9.084 7.846 -1.945 1.00 98.31 170 ALA A C 1
ATOM 1356 O O . ALA A 1 170 ? -7.991 7.284 -1.887 1.00 98.31 170 ALA A O 1
ATOM 1357 N N . THR A 1 171 ? -9.690 8.106 -3.102 1.00 98.00 171 THR A N 1
ATOM 1358 C CA . THR A 1 171 ? -9.105 7.747 -4.399 1.00 98.00 171 THR A CA 1
ATOM 1359 C C . THR A 1 171 ? -9.393 8.799 -5.468 1.00 98.00 171 THR A C 1
ATOM 1361 O O . THR A 1 171 ? -10.354 9.565 -5.361 1.00 98.00 171 THR A O 1
ATOM 1364 N N . LYS A 1 172 ? -8.550 8.840 -6.505 1.00 97.38 172 LYS A N 1
ATOM 1365 C CA . LYS A 1 172 ? -8.814 9.526 -7.784 1.00 97.38 172 LYS A CA 1
ATOM 1366 C C . LYS A 1 172 ? -9.017 8.556 -8.959 1.00 97.38 172 LYS A C 1
ATOM 1368 O O . LYS A 1 172 ? -8.968 8.984 -10.110 1.00 97.38 172 LYS A O 1
ATOM 1373 N N . TYR A 1 173 ? -9.238 7.270 -8.692 1.00 95.94 173 TYR A N 1
ATOM 1374 C CA . TYR A 1 173 ? -9.451 6.238 -9.707 1.00 95.94 173 TYR A CA 1
ATOM 1375 C C . TYR A 1 173 ? -10.896 5.733 -9.664 1.00 95.94 173 TYR A C 1
ATOM 1377 O O . TYR A 1 173 ? -11.426 5.432 -8.601 1.00 95.94 173 TYR A O 1
ATOM 1385 N N . GLY A 1 174 ? -11.536 5.635 -10.834 1.00 92.19 174 GLY A N 1
ATOM 1386 C CA . GLY A 1 174 ? -12.936 5.199 -10.959 1.00 92.19 174 GLY A CA 1
ATOM 1387 C C . GLY A 1 174 ? -13.140 3.681 -11.016 1.00 92.19 174 GLY A C 1
ATOM 1388 O O . GLY A 1 174 ? -14.271 3.219 -11.126 1.00 92.19 174 GLY A O 1
ATOM 1389 N N . TYR A 1 175 ? -12.063 2.896 -10.970 1.00 85.12 175 TYR A N 1
ATOM 1390 C CA . TYR A 1 175 ? -12.116 1.441 -11.114 1.00 85.12 175 TYR A CA 1
ATOM 1391 C C . TYR A 1 175 ? -12.406 0.781 -9.764 1.00 85.12 175 TYR A C 1
ATOM 1393 O O . TYR A 1 175 ? -11.495 0.383 -9.047 1.00 85.12 175 TYR A O 1
ATOM 1401 N N . VAL A 1 176 ? -13.692 0.715 -9.419 1.00 86.75 176 VAL A N 1
ATOM 1402 C CA . VAL A 1 176 ? -14.196 0.194 -8.132 1.00 86.75 176 VAL A CA 1
ATOM 1403 C C . VAL A 1 176 ? -15.143 -1.003 -8.291 1.00 86.75 176 VAL A C 1
ATOM 1405 O O . VAL A 1 176 ? -15.775 -1.424 -7.327 1.00 86.75 176 VAL A O 1
ATOM 1408 N N . GLN A 1 177 ? -15.280 -1.527 -9.511 1.00 75.19 177 GLN A N 1
ATOM 1409 C CA . GLN A 1 177 ? -16.101 -2.702 -9.806 1.00 75.19 177 GLN A CA 1
ATOM 1410 C C . GLN A 1 177 ? -15.257 -3.973 -9.656 1.00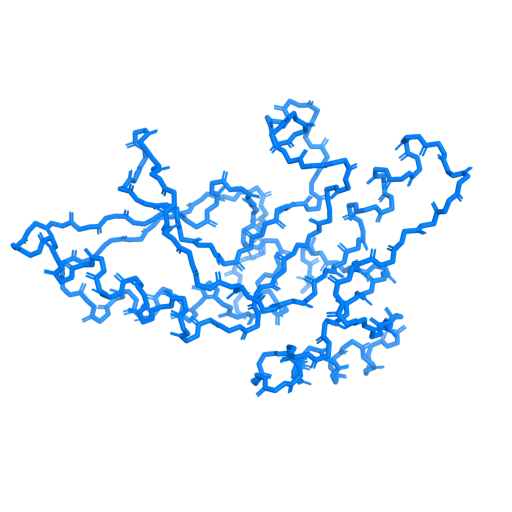 75.19 177 GLN A C 1
ATOM 1412 O O . GLN A 1 177 ? -14.119 -3.997 -10.126 1.00 75.19 177 GLN A O 1
ATOM 1417 N N . ASN A 1 178 ? -15.826 -4.986 -8.991 1.00 52.25 178 ASN A N 1
ATOM 1418 C CA . ASN A 1 178 ? -15.272 -6.344 -8.929 1.00 52.25 178 ASN A CA 1
ATOM 1419 C C . ASN A 1 178 ? -15.463 -7.053 -10.271 1.00 52.25 178 ASN A C 1
ATOM 1421 O O . ASN A 1 178 ? -16.600 -6.982 -10.791 1.00 52.25 178 ASN A O 1
#

Secondary structure (DSSP, 8-state):
--S---SEEEEEGGGGGSHHHHHHHHHHHHTT-EEEEESSS----TT--HHHHHHHHTTEEEEEPPPP-PPPEETTTEEEE--SEEB-S---TT-THHHHS-SS--EEEES-HHHHHHHHHHHHHTTTTS-EEEES-TTB-SGGGHHHH-HHHHHHHHHHH-TTEEEE---S------

Radius of gyration: 16.32 Å; chains: 1; bounding box: 40×36×45 Å

Foldseek 3Di:
DALADAQEEEEEPVLCVFPLSVQLVVVCVVVVRHYDYDHDDDDDDPPDDLVVQALNQLRYEYEEADDDDDFDQDPPPFGGEQAAWAAESDDPVPDPLVVVPDSRRHTYGHSPLVVSLVVVVVVQVVPPPAAGEYEHPPGYACRNCCVSGVSVVVSVVSQVVRPRYYYDYDHPDPNPDD

Sequence (178 aa):
MEAFIPRVVFIQKAALEYPLGSRLMKEFNARGIEVSLYEKRVPTTPGRTFRDSFLSAKRTMVVLVRARREFQTCKPSAHYQLPLVSGCPGHCQYCYLNTNLGKNPFVKVYANIDEILGQAEEYVDRRKPEVTVFEASATSDPVAVESWTGSLQETIRFIATLGSARFRFATKYGYVQN